Protein AF-A0A374PDP3-F1 (afdb_monomer_lite)

Organism: NCBI:txid154046

Structure (mmCIF, N/CA/C/O backbone):
data_AF-A0A374PDP3-F1
#
_entry.id   AF-A0A374PDP3-F1
#
loop_
_atom_site.group_PDB
_atom_site.id
_atom_site.type_symbol
_atom_site.label_atom_id
_atom_site.label_alt_id
_atom_site.label_comp_id
_atom_site.label_asym_id
_atom_site.label_entity_id
_atom_site.label_seq_id
_atom_site.pdbx_PDB_ins_code
_atom_site.Cartn_x
_atom_site.Cartn_y
_atom_site.Cartn_z
_atom_site.occupancy
_atom_site.B_iso_or_equiv
_atom_site.auth_seq_id
_atom_site.auth_comp_id
_atom_site.auth_asym_id
_atom_site.auth_atom_id
_atom_site.pdbx_PDB_model_num
ATOM 1 N N . MET A 1 1 ? -2.906 4.020 -3.966 1.00 86.62 1 MET A N 1
ATOM 2 C CA . MET A 1 1 ? -1.501 3.847 -4.393 1.00 86.62 1 MET A CA 1
ATOM 3 C C . MET A 1 1 ? -1.250 4.665 -5.650 1.00 86.62 1 MET A C 1
ATOM 5 O O . MET A 1 1 ? -2.139 4.749 -6.486 1.00 86.62 1 MET A O 1
ATOM 9 N N . GLU A 1 2 ? -0.083 5.280 -5.795 1.00 89.44 2 GLU A N 1
ATOM 10 C CA . GLU A 1 2 ? 0.347 5.951 -7.026 1.00 89.44 2 GLU A CA 1
ATOM 11 C C . GLU A 1 2 ? 1.557 5.216 -7.600 1.00 89.44 2 GLU A C 1
ATOM 13 O O . GLU A 1 2 ? 2.517 4.967 -6.880 1.00 89.44 2 GLU A O 1
ATOM 18 N N . LEU A 1 3 ? 1.508 4.873 -8.885 1.00 90.19 3 LEU A N 1
ATOM 19 C CA . LEU A 1 3 ? 2.613 4.262 -9.616 1.00 90.19 3 LEU A CA 1
ATOM 20 C C . LEU A 1 3 ? 3.216 5.299 -10.562 1.00 90.19 3 LEU A C 1
ATOM 22 O O . LEU A 1 3 ? 2.474 5.941 -11.307 1.00 90.19 3 LEU A O 1
ATOM 26 N N . THR A 1 4 ? 4.533 5.483 -10.520 1.00 89.62 4 THR A N 1
ATOM 27 C CA . THR A 1 4 ? 5.242 6.548 -11.236 1.00 89.62 4 THR A CA 1
ATOM 28 C C . THR A 1 4 ? 6.437 6.013 -12.021 1.00 89.62 4 THR A C 1
ATOM 30 O O . THR A 1 4 ? 7.218 5.228 -11.497 1.00 89.62 4 THR A O 1
ATOM 33 N N . ASN A 1 5 ? 6.606 6.493 -13.256 1.00 90.81 5 ASN A N 1
ATOM 34 C CA . ASN A 1 5 ? 7.805 6.318 -14.079 1.00 90.81 5 ASN A CA 1
ATOM 35 C C . ASN A 1 5 ? 8.021 7.580 -14.930 1.00 90.81 5 ASN A C 1
ATOM 37 O O . ASN A 1 5 ? 7.071 8.079 -15.531 1.00 90.81 5 ASN A O 1
ATOM 41 N N . ASN A 1 6 ? 9.246 8.116 -14.990 1.00 83.00 6 ASN A N 1
ATOM 42 C CA . ASN A 1 6 ? 9.625 9.235 -15.870 1.00 83.00 6 ASN A CA 1
ATOM 43 C C . ASN A 1 6 ? 8.595 10.388 -15.922 1.00 83.00 6 ASN A C 1
ATOM 45 O O . ASN A 1 6 ? 8.167 10.822 -16.992 1.00 83.00 6 ASN A O 1
ATOM 49 N N . ARG A 1 7 ? 8.195 10.892 -14.743 1.00 82.69 7 ARG A N 1
ATOM 50 C CA . ARG A 1 7 ? 7.200 11.973 -14.534 1.00 82.69 7 ARG A CA 1
ATOM 51 C C . ARG A 1 7 ? 5.748 11.635 -14.900 1.00 82.69 7 ARG A C 1
ATOM 53 O O . ARG A 1 7 ? 4.881 12.491 -14.742 1.00 82.69 7 ARG A O 1
ATOM 60 N N . ARG A 1 8 ? 5.458 10.418 -15.363 1.00 89.94 8 ARG A N 1
ATOM 61 C CA . ARG A 1 8 ? 4.090 9.916 -15.533 1.00 89.94 8 ARG A CA 1
ATOM 62 C C . ARG A 1 8 ? 3.665 9.188 -14.272 1.00 89.94 8 ARG A C 1
ATOM 64 O O . ARG A 1 8 ? 4.387 8.315 -13.804 1.00 89.94 8 ARG A O 1
ATOM 71 N N . THR A 1 9 ? 2.480 9.515 -13.771 1.00 91.31 9 THR A N 1
ATOM 72 C CA . THR A 1 9 ? 1.914 8.918 -12.560 1.00 91.31 9 THR A CA 1
ATOM 73 C C . THR A 1 9 ? 0.492 8.453 -12.829 1.00 91.31 9 THR A C 1
ATOM 75 O O . THR A 1 9 ? -0.284 9.157 -13.474 1.00 91.31 9 THR A O 1
ATOM 78 N N . VAL A 1 10 ? 0.131 7.285 -12.305 1.00 91.81 10 VAL A N 1
ATOM 79 C CA . VAL A 1 10 ? -1.238 6.767 -12.323 1.00 91.81 10 VAL A CA 1
ATOM 80 C C . VAL A 1 10 ? -1.659 6.339 -10.923 1.00 91.81 10 VAL A C 1
ATOM 82 O O . VAL A 1 10 ? -0.874 5.776 -10.161 1.00 91.81 10 VAL A O 1
ATOM 85 N N . ARG A 1 11 ? -2.915 6.617 -10.576 1.00 90.31 11 ARG A N 1
ATOM 86 C CA . ARG A 1 11 ? -3.518 6.183 -9.315 1.00 90.31 11 ARG A CA 1
ATOM 87 C C . ARG A 1 11 ? -4.136 4.806 -9.478 1.00 90.31 11 ARG A C 1
ATOM 89 O O . ARG A 1 11 ? -4.930 4.581 -10.386 1.00 90.31 11 ARG A O 1
ATOM 96 N N . ILE A 1 12 ? -3.800 3.920 -8.554 1.00 90.19 12 ILE A N 1
ATOM 97 C CA . ILE A 1 12 ? -4.379 2.592 -8.408 1.00 90.19 12 ILE A CA 1
ATOM 98 C C . ILE A 1 12 ? -5.088 2.570 -7.046 1.00 90.19 12 ILE A C 1
ATOM 100 O O . ILE A 1 12 ? -4.422 2.747 -6.013 1.00 90.19 12 ILE A O 1
ATOM 104 N N . PRO A 1 13 ? -6.424 2.425 -7.009 1.00 87.94 13 PRO A N 1
ATOM 105 C CA . PRO A 1 13 ? -7.136 2.254 -5.750 1.00 87.94 13 PRO A CA 1
ATOM 106 C C . PRO A 1 13 ? -6.696 0.942 -5.099 1.00 87.94 13 PRO A C 1
ATOM 108 O O . PRO A 1 13 ? -6.418 -0.025 -5.800 1.00 87.94 13 PRO A O 1
ATOM 111 N N . LEU A 1 14 ? -6.602 0.928 -3.771 1.00 85.88 14 LEU A N 1
ATOM 112 C CA . LEU A 1 14 ? -6.376 -0.294 -3.003 1.00 85.88 14 LEU A CA 1
ATOM 113 C C . LEU A 1 14 ? -7.674 -0.676 -2.264 1.00 85.88 14 LEU A C 1
ATOM 115 O O . LEU A 1 14 ? -8.415 0.232 -1.874 1.00 85.88 14 LEU A O 1
ATOM 119 N N . PRO A 1 15 ? -7.941 -1.975 -2.039 1.00 89.00 15 PRO A N 1
ATOM 120 C CA . PRO A 1 15 ? -7.151 -3.119 -2.505 1.00 89.00 15 PRO A CA 1
ATOM 121 C C . PRO A 1 15 ? -7.211 -3.305 -4.034 1.00 89.00 15 PRO A C 1
ATOM 123 O O . PRO A 1 15 ? -8.145 -2.848 -4.689 1.00 89.00 15 PRO A O 1
ATOM 126 N N . THR A 1 16 ? -6.197 -3.950 -4.613 1.00 92.56 16 THR A N 1
ATOM 127 C CA . THR A 1 16 ? -6.082 -4.184 -6.063 1.00 92.56 16 THR A CA 1
ATOM 128 C C . THR A 1 16 ? -5.502 -5.560 -6.395 1.00 92.56 16 THR A C 1
ATOM 130 O O . THR A 1 16 ? -5.044 -6.281 -5.512 1.00 92.56 16 THR A O 1
ATOM 133 N N . VAL A 1 17 ? -5.513 -5.917 -7.678 1.00 93.38 17 VAL A N 1
ATOM 134 C CA . VAL A 1 17 ? -4.977 -7.174 -8.226 1.00 93.38 17 VAL A CA 1
ATOM 135 C C . VAL A 1 17 ? -3.811 -6.901 -9.180 1.00 93.38 17 VAL A C 1
ATOM 137 O O . VAL A 1 17 ? -3.654 -5.776 -9.665 1.00 93.38 17 VAL A O 1
ATOM 140 N N . GLU A 1 18 ? -2.991 -7.917 -9.455 1.00 91.44 18 GLU A N 1
ATOM 141 C CA . GLU A 1 18 ? -1.782 -7.792 -10.283 1.00 91.44 18 GLU A CA 1
ATOM 142 C C . GLU A 1 18 ? -2.081 -7.263 -11.691 1.00 91.44 18 GLU A C 1
ATOM 144 O O . GLU A 1 18 ? -1.343 -6.424 -12.209 1.00 91.44 18 GLU A O 1
ATOM 149 N N . GLU A 1 19 ? -3.206 -7.650 -12.295 1.00 93.69 19 GLU A N 1
ATOM 150 C CA . GLU A 1 19 ? -3.588 -7.209 -13.639 1.00 93.69 19 GLU A CA 1
ATOM 151 C C . GLU A 1 19 ? -3.744 -5.686 -13.727 1.00 93.69 19 GLU A C 1
ATOM 153 O O . GLU A 1 19 ? -3.377 -5.066 -14.732 1.00 93.69 19 GLU A O 1
ATOM 158 N N . ASN A 1 20 ? -4.249 -5.057 -12.662 1.00 93.06 20 ASN A N 1
ATOM 159 C CA . ASN A 1 20 ? -4.382 -3.603 -12.597 1.00 93.06 20 ASN A CA 1
ATOM 160 C C . ASN A 1 20 ? -3.015 -2.916 -12.522 1.00 93.06 20 ASN A C 1
ATOM 162 O O . ASN A 1 20 ? -2.851 -1.828 -13.076 1.00 93.06 20 ASN A O 1
ATOM 166 N N . ILE A 1 21 ? -2.035 -3.548 -11.872 1.00 91.12 21 ILE A N 1
ATOM 167 C CA . ILE A 1 21 ? -0.663 -3.044 -11.775 1.00 91.12 21 ILE A CA 1
ATOM 168 C C . ILE A 1 21 ? 0.017 -3.136 -13.136 1.00 91.12 21 ILE A C 1
ATOM 170 O O . ILE A 1 21 ? 0.523 -2.130 -13.625 1.00 91.12 21 ILE A O 1
ATOM 174 N N . VAL A 1 22 ? -0.070 -4.286 -13.806 1.00 91.44 22 VAL A N 1
ATOM 175 C CA . VAL A 1 22 ? 0.478 -4.469 -15.160 1.00 91.44 22 VAL A CA 1
ATOM 176 C C . VAL A 1 22 ? -0.136 -3.466 -16.137 1.00 91.44 22 VAL A C 1
ATOM 178 O O . VAL A 1 22 ? 0.561 -2.853 -16.950 1.00 91.44 22 VAL A O 1
ATOM 181 N N . ARG A 1 23 ? -1.452 -3.239 -16.050 1.00 93.19 23 ARG A N 1
ATOM 182 C CA . ARG A 1 23 ? -2.126 -2.215 -16.856 1.00 93.19 23 ARG A CA 1
ATOM 183 C C . ARG A 1 23 ? -1.593 -0.815 -16.548 1.00 93.19 23 ARG A C 1
ATOM 185 O O . ARG A 1 23 ? -1.340 -0.051 -17.476 1.00 93.19 23 ARG A O 1
ATOM 192 N N . ALA A 1 24 ? -1.406 -0.485 -15.274 1.00 92.19 24 ALA A N 1
ATOM 193 C CA . ALA A 1 24 ? -0.858 0.794 -14.844 1.00 92.19 24 ALA A CA 1
ATOM 194 C C . ALA A 1 24 ? 0.588 1.012 -15.322 1.00 92.19 24 ALA A C 1
ATOM 196 O O . ALA A 1 24 ? 0.887 2.102 -15.807 1.00 92.19 24 ALA A O 1
ATOM 197 N N . GLN A 1 25 ? 1.445 -0.015 -15.274 1.00 91.38 25 GLN A N 1
ATOM 198 C CA . GLN A 1 25 ? 2.814 0.023 -15.808 1.00 91.38 25 GLN A CA 1
ATOM 199 C C . GLN A 1 25 ? 2.828 0.384 -17.297 1.00 91.38 25 GLN A C 1
ATOM 201 O O . GLN A 1 25 ? 3.536 1.302 -17.714 1.00 91.38 25 GLN A O 1
ATOM 206 N N . ARG A 1 26 ? 1.960 -0.260 -18.090 1.00 91.00 26 ARG A N 1
ATOM 207 C CA . ARG A 1 26 ? 1.796 0.059 -19.518 1.00 91.00 26 ARG A CA 1
ATOM 208 C C . ARG A 1 26 ? 1.351 1.507 -19.730 1.00 91.00 26 ARG A C 1
ATOM 210 O O . ARG A 1 26 ? 1.871 2.180 -20.615 1.00 91.00 26 ARG A O 1
ATOM 217 N N . CYS A 1 27 ? 0.430 2.017 -18.907 1.00 90.50 27 CYS A N 1
ATOM 218 C CA . CYS A 1 27 ? -0.035 3.406 -19.000 1.00 90.50 27 CYS A CA 1
ATOM 219 C C . CYS A 1 27 ? 1.083 4.431 -18.750 1.0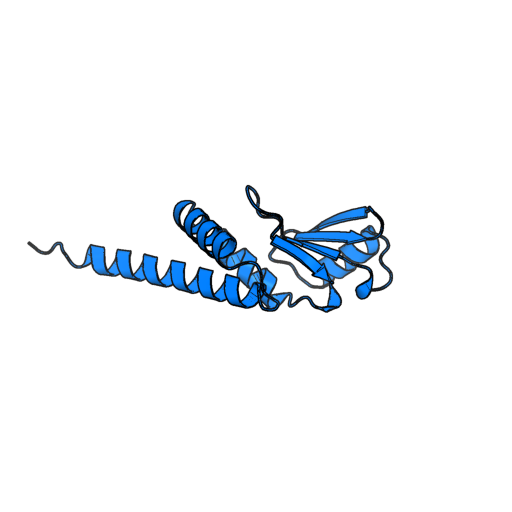0 90.50 27 CYS A C 1
ATOM 221 O O . CYS A 1 27 ? 1.110 5.484 -19.389 1.00 90.50 27 CYS A O 1
ATOM 223 N N . ILE A 1 28 ? 2.010 4.137 -17.836 1.00 91.62 28 ILE A N 1
ATOM 224 C CA . ILE A 1 28 ? 3.143 5.024 -17.527 1.00 91.62 28 ILE A CA 1
ATOM 225 C C . ILE A 1 28 ? 4.376 4.758 -18.403 1.00 91.62 28 ILE A C 1
ATOM 227 O O . ILE A 1 28 ? 5.372 5.460 -18.255 1.00 91.62 28 ILE A O 1
ATOM 231 N N . GLY A 1 29 ? 4.305 3.809 -19.344 1.00 88.50 29 GLY A N 1
ATOM 232 C CA . GLY A 1 29 ? 5.412 3.461 -20.240 1.00 88.50 29 GLY A CA 1
ATOM 233 C C . GLY A 1 29 ? 6.604 2.855 -19.502 1.00 88.50 29 GLY A C 1
ATOM 234 O O . GLY A 1 29 ? 7.743 3.186 -19.815 1.00 88.50 29 GLY A O 1
ATOM 235 N N . ALA A 1 30 ? 6.344 2.063 -18.460 1.00 88.88 30 ALA A N 1
ATOM 236 C CA . ALA A 1 30 ? 7.371 1.288 -17.781 1.00 88.88 30 ALA A CA 1
ATOM 237 C C . ALA A 1 30 ? 7.423 -0.124 -18.364 1.00 88.88 30 ALA A C 1
ATOM 239 O O . ALA A 1 30 ? 6.487 -0.906 -18.194 1.00 88.88 30 ALA A O 1
ATOM 240 N N . ASP A 1 31 ? 8.528 -0.426 -19.039 1.00 83.88 31 ASP A N 1
ATOM 241 C CA . ASP A 1 31 ? 8.753 -1.722 -19.686 1.00 83.88 31 ASP A CA 1
ATOM 242 C C . ASP A 1 31 ? 9.344 -2.752 -18.708 1.00 83.88 31 ASP A C 1
ATOM 244 O O . ASP A 1 31 ? 9.300 -3.956 -18.955 1.00 83.88 31 ASP A O 1
ATOM 248 N N . GLN A 1 32 ? 9.886 -2.269 -17.586 1.00 81.50 32 GLN A N 1
ATOM 249 C CA . GLN A 1 32 ? 10.484 -3.049 -16.505 1.00 81.50 32 GLN A CA 1
ATOM 250 C C . GLN A 1 32 ? 9.902 -2.622 -15.153 1.00 81.50 32 GLN A C 1
ATOM 252 O O . GLN A 1 32 ? 9.541 -1.459 -14.946 1.00 81.50 32 GLN A O 1
ATOM 257 N N . VAL A 1 33 ? 9.797 -3.572 -14.225 1.00 79.81 33 VAL A N 1
ATOM 258 C CA . VAL A 1 33 ? 9.176 -3.365 -12.906 1.00 79.81 33 VAL A CA 1
ATOM 259 C C . VAL A 1 33 ? 10.049 -2.452 -12.040 1.00 79.81 33 VAL A C 1
ATOM 261 O O . VAL A 1 33 ? 9.538 -1.575 -11.352 1.00 79.81 33 VAL A O 1
ATOM 264 N N . GLU A 1 34 ? 11.363 -2.582 -12.177 1.00 81.38 34 GLU A N 1
ATOM 265 C CA . GLU A 1 34 ? 12.423 -1.857 -11.472 1.00 81.38 34 GLU A CA 1
ATOM 266 C C . GLU A 1 34 ? 12.469 -0.360 -11.829 1.00 81.38 34 GLU A C 1
ATOM 268 O O . GLU A 1 34 ? 13.112 0.439 -11.152 1.00 81.38 34 GLU A O 1
ATOM 273 N N . GLN A 1 35 ? 11.791 0.041 -12.908 1.00 79.06 35 GLN A N 1
ATOM 274 C CA . GLN A 1 35 ? 11.647 1.445 -13.312 1.00 79.06 35 GLN A CA 1
ATOM 275 C C . GLN A 1 35 ? 10.469 2.135 -12.611 1.00 79.06 35 GLN A C 1
ATOM 277 O O . GLN A 1 35 ? 10.279 3.345 -12.756 1.00 79.06 35 GLN A O 1
ATOM 282 N N . CYS A 1 36 ? 9.637 1.372 -11.901 1.00 84.12 36 CYS A N 1
ATOM 283 C CA . CYS A 1 36 ? 8.409 1.869 -11.309 1.00 84.12 36 CYS A CA 1
ATOM 284 C C . CYS A 1 36 ? 8.592 2.202 -9.830 1.00 84.12 36 CYS A C 1
ATOM 286 O O . CYS A 1 36 ? 8.805 1.319 -9.001 1.00 84.12 36 CYS A O 1
ATOM 288 N N . LEU A 1 37 ? 8.356 3.467 -9.492 1.00 85.06 37 LEU A N 1
ATOM 289 C CA . LEU A 1 37 ? 8.250 3.921 -8.111 1.00 85.06 37 LEU A CA 1
ATOM 290 C C . LEU A 1 37 ? 6.793 3.914 -7.655 1.00 85.06 37 LEU A C 1
ATOM 292 O O . LEU A 1 37 ? 5.894 4.369 -8.367 1.00 85.06 37 LEU A O 1
ATOM 296 N N . ILE A 1 38 ? 6.562 3.455 -6.435 1.00 84.81 38 ILE A N 1
ATOM 297 C CA . ILE A 1 38 ? 5.274 3.481 -5.757 1.00 84.81 38 ILE A CA 1
ATOM 298 C C . ILE A 1 38 ? 5.282 4.580 -4.709 1.00 84.81 38 ILE A C 1
ATOM 300 O O . ILE A 1 38 ? 6.183 4.640 -3.879 1.00 84.81 38 ILE A O 1
ATOM 304 N N . LYS A 1 39 ? 4.215 5.377 -4.674 1.00 80.62 39 LYS A N 1
ATOM 305 C CA . LYS A 1 39 ? 3.880 6.241 -3.541 1.00 80.62 39 LYS A CA 1
ATOM 306 C C . LYS A 1 39 ? 2.589 5.765 -2.902 1.00 80.62 39 LYS A C 1
ATOM 308 O O . LYS A 1 39 ? 1.566 5.584 -3.571 1.00 80.62 39 LYS A O 1
ATOM 313 N N . LEU A 1 40 ? 2.615 5.585 -1.591 1.00 75.75 40 LEU A N 1
ATOM 314 C CA . LEU A 1 40 ? 1.411 5.340 -0.808 1.00 75.75 40 LEU A CA 1
ATOM 315 C C . LEU A 1 40 ? 0.916 6.678 -0.272 1.00 75.75 40 LEU A C 1
ATOM 317 O O . LEU A 1 40 ? 1.648 7.395 0.407 1.00 75.75 40 LEU A O 1
ATOM 321 N N . LYS A 1 41 ? -0.318 7.017 -0.643 1.00 67.44 41 LYS A N 1
ATOM 322 C CA . LYS A 1 41 ? -0.993 8.247 -0.247 1.00 67.44 41 LYS A CA 1
ATOM 323 C C . LYS A 1 41 ? -2.320 7.869 0.400 1.00 67.44 41 LYS A C 1
ATOM 325 O O . LYS A 1 41 ? -3.121 7.192 -0.254 1.00 67.44 41 LYS A O 1
ATOM 330 N N . ALA A 1 42 ? -2.518 8.278 1.649 1.00 62.94 42 ALA A N 1
ATOM 331 C CA . ALA A 1 42 ? -3.821 8.245 2.302 1.00 62.94 42 ALA A CA 1
ATOM 332 C C . ALA A 1 42 ? -4.617 9.518 1.931 1.00 62.94 42 ALA A C 1
ATOM 334 O O . ALA A 1 42 ? -4.005 10.500 1.498 1.00 62.94 42 ALA A O 1
ATOM 335 N N . PRO A 1 43 ? -5.962 9.502 2.013 1.00 52.62 43 PRO A N 1
ATOM 336 C CA . PRO A 1 43 ? -6.817 10.601 1.554 1.00 52.62 43 PRO A CA 1
ATOM 337 C C . PRO A 1 43 ? -6.450 11.969 2.143 1.00 52.62 43 PRO A C 1
ATOM 339 O O . PRO A 1 43 ? -6.426 12.938 1.384 1.00 52.62 43 PRO A O 1
ATOM 342 N N . ASP A 1 44 ? -6.039 12.013 3.415 1.00 53.91 44 ASP A N 1
ATOM 343 C CA . ASP A 1 44 ? -5.784 13.270 4.133 1.00 53.91 44 ASP A CA 1
ATOM 344 C C . ASP A 1 44 ? -4.355 13.408 4.697 1.00 53.91 44 ASP A C 1
ATOM 346 O O . ASP A 1 44 ? -3.965 14.495 5.123 1.00 53.91 44 ASP A O 1
ATOM 350 N N . TYR A 1 45 ? -3.520 12.359 4.624 1.00 53.06 45 TYR A N 1
ATOM 351 C CA . TYR A 1 45 ? -2.20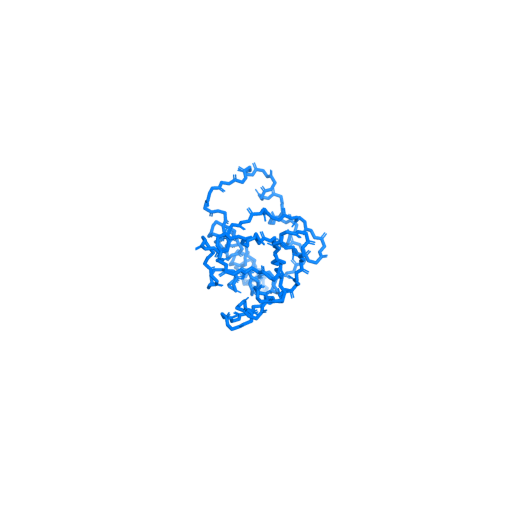2 12.342 5.273 1.00 53.06 45 TYR A CA 1
ATOM 352 C C . TYR A 1 45 ? -1.085 11.626 4.491 1.00 53.06 45 TYR A C 1
ATOM 354 O O . TYR A 1 45 ? -1.322 10.794 3.613 1.00 53.06 45 TYR A O 1
ATOM 362 N N . VAL A 1 46 ? 0.139 12.049 4.849 1.00 51.03 46 VAL A N 1
ATOM 363 C CA . VAL A 1 46 ? 1.508 11.530 4.632 1.00 51.03 46 VAL A CA 1
ATOM 364 C C . VAL A 1 46 ? 1.770 10.714 3.353 1.00 51.03 46 VAL A C 1
ATOM 366 O O . VAL A 1 46 ? 1.212 9.647 3.109 1.00 51.03 46 VAL A O 1
ATOM 369 N N . ILE A 1 47 ? 2.743 11.182 2.557 1.00 54.16 47 ILE A N 1
ATOM 370 C CA . ILE A 1 47 ? 3.450 10.330 1.590 1.00 54.16 47 ILE A CA 1
ATOM 371 C C . ILE A 1 47 ? 4.279 9.355 2.417 1.00 54.16 47 ILE A C 1
ATOM 373 O O . ILE A 1 47 ? 5.306 9.745 2.968 1.00 54.16 47 ILE A O 1
ATOM 377 N N . PHE A 1 48 ? 3.817 8.112 2.529 1.00 58.69 48 PHE A N 1
ATOM 378 C CA . PHE A 1 48 ? 4.430 7.163 3.458 1.00 58.69 48 PHE A CA 1
ATOM 379 C C . PHE A 1 48 ? 5.863 6.804 3.095 1.00 58.69 48 PHE A C 1
ATOM 381 O O . PHE A 1 48 ? 6.602 6.511 4.025 1.00 58.69 48 PHE A O 1
ATOM 388 N N . LYS A 1 49 ? 6.226 6.847 1.796 1.00 67.50 49 LYS A N 1
ATOM 389 C CA . LYS A 1 49 ? 7.581 6.741 1.203 1.00 67.50 49 LYS A CA 1
ATOM 390 C C . LYS A 1 49 ? 7.468 6.369 -0.276 1.00 67.50 49 LYS A C 1
ATOM 392 O O . LYS A 1 49 ? 6.389 6.011 -0.762 1.00 67.50 49 LYS A O 1
ATOM 397 N N . GLU A 1 50 ? 8.574 6.522 -0.995 1.00 73.94 50 GLU A N 1
ATOM 398 C CA . GLU A 1 50 ? 8.753 5.964 -2.334 1.00 73.94 50 GLU A CA 1
ATOM 399 C C . GLU A 1 50 ? 9.329 4.548 -2.203 1.00 73.94 50 GLU A C 1
ATOM 401 O O . GLU A 1 50 ? 10.393 4.368 -1.613 1.00 73.94 50 GLU A O 1
ATOM 406 N N . TYR A 1 51 ? 8.630 3.550 -2.740 1.00 76.88 51 TYR A N 1
ATOM 407 C CA . TYR A 1 51 ? 9.089 2.158 -2.797 1.00 76.88 51 TYR A CA 1
ATOM 408 C C . TYR A 1 51 ? 9.337 1.748 -4.247 1.00 76.88 51 TYR A C 1
ATOM 410 O O . TYR A 1 51 ? 8.696 2.284 -5.150 1.00 76.88 51 TYR A O 1
ATOM 418 N N . GLN A 1 52 ? 10.217 0.776 -4.479 1.00 83.12 52 GLN A N 1
ATOM 419 C CA . GLN A 1 52 ? 10.310 0.140 -5.793 1.00 83.12 52 GLN A CA 1
ATOM 420 C C . GLN A 1 52 ? 9.213 -0.917 -5.946 1.00 83.12 52 GLN A C 1
ATOM 422 O O . GLN A 1 52 ? 8.913 -1.644 -4.995 1.00 83.12 52 GLN A O 1
ATOM 427 N N . LEU A 1 53 ? 8.600 -1.004 -7.128 1.00 82.62 53 LEU A N 1
ATOM 428 C CA . LEU A 1 53 ? 7.499 -1.941 -7.373 1.00 82.62 53 LEU A CA 1
ATOM 429 C C . LEU A 1 53 ? 7.920 -3.416 -7.256 1.00 82.62 53 LEU A C 1
ATOM 431 O O . LEU A 1 53 ? 7.114 -4.235 -6.832 1.00 82.62 53 LEU A O 1
ATOM 435 N N . ASP A 1 54 ? 9.157 -3.765 -7.593 1.00 81.81 54 ASP A N 1
ATOM 436 C CA . ASP A 1 54 ? 9.684 -5.136 -7.513 1.00 81.81 54 ASP A CA 1
ATOM 437 C C . ASP A 1 54 ? 9.860 -5.622 -6.063 1.00 81.81 54 ASP A C 1
ATOM 439 O O . ASP A 1 54 ? 9.703 -6.805 -5.771 1.00 81.81 54 ASP A O 1
ATOM 443 N N . THR A 1 55 ? 10.111 -4.697 -5.136 1.00 78.38 55 THR A N 1
ATOM 444 C CA . THR A 1 55 ? 10.188 -4.963 -3.689 1.00 78.38 55 THR A CA 1
ATOM 445 C C . THR A 1 55 ? 8.821 -5.013 -2.996 1.00 78.38 55 THR A C 1
ATOM 447 O O . THR A 1 55 ? 8.729 -5.219 -1.785 1.00 78.38 55 THR A O 1
ATOM 450 N N . MET A 1 56 ? 7.736 -4.809 -3.744 1.00 79.44 56 MET A N 1
ATOM 451 C CA . MET A 1 56 ? 6.393 -4.679 -3.195 1.00 79.44 56 MET A CA 1
ATOM 452 C C . MET A 1 56 ? 5.774 -6.038 -2.847 1.00 79.44 56 MET A C 1
ATOM 454 O O . MET A 1 56 ? 5.610 -6.907 -3.699 1.00 79.44 56 MET A O 1
ATOM 458 N N . ASN A 1 57 ? 5.257 -6.165 -1.624 1.00 84.12 57 ASN A N 1
ATOM 459 C CA . ASN A 1 57 ? 4.324 -7.234 -1.274 1.00 84.12 57 ASN A CA 1
ATOM 460 C C . ASN A 1 57 ? 2.871 -6.740 -1.416 1.00 84.12 57 ASN A C 1
ATOM 462 O O . ASN A 1 57 ? 2.333 -6.079 -0.523 1.00 84.12 57 ASN A O 1
ATOM 466 N N . LEU A 1 58 ? 2.224 -7.068 -2.541 1.00 84.56 58 LEU A N 1
ATOM 467 C CA . LEU A 1 58 ? 0.847 -6.644 -2.837 1.00 84.56 58 LEU A CA 1
ATOM 468 C C . LEU A 1 58 ? -0.159 -7.113 -1.777 1.00 84.56 58 LEU A C 1
ATOM 470 O O . LEU A 1 58 ? -1.082 -6.378 -1.427 1.00 84.56 58 LEU A O 1
ATOM 474 N N . SER A 1 59 ? 0.028 -8.320 -1.240 1.00 84.25 59 SER A N 1
ATOM 475 C CA . SER A 1 59 ? -0.843 -8.861 -0.194 1.00 84.25 59 SER A CA 1
ATOM 476 C C . SER A 1 59 ? -0.790 -7.996 1.066 1.00 84.25 59 SER A C 1
ATOM 478 O O . SER A 1 59 ? -1.834 -7.673 1.636 1.00 84.25 59 SER A O 1
ATOM 480 N N . LEU A 1 60 ? 0.407 -7.561 1.473 1.00 80.88 60 LEU A N 1
ATOM 481 C CA . LEU A 1 60 ? 0.568 -6.645 2.604 1.00 80.88 60 LEU A CA 1
ATOM 482 C C . LEU A 1 60 ? -0.051 -5.274 2.320 1.00 80.88 60 LEU A C 1
ATOM 484 O O . LEU A 1 60 ? -0.735 -4.743 3.187 1.00 80.88 60 LEU A O 1
ATOM 488 N N . LEU A 1 61 ? 0.098 -4.726 1.110 1.00 81.25 61 LEU A N 1
ATOM 489 C CA . LEU A 1 61 ? -0.538 -3.450 0.753 1.00 81.25 61 LEU A CA 1
ATOM 490 C C . LEU A 1 61 ? -2.064 -3.515 0.752 1.00 81.25 61 LEU A C 1
ATOM 492 O O . LEU A 1 61 ? -2.727 -2.587 1.213 1.00 81.25 61 LEU A O 1
ATOM 496 N N . ASN A 1 62 ? -2.633 -4.604 0.240 1.00 85.38 62 ASN A N 1
AT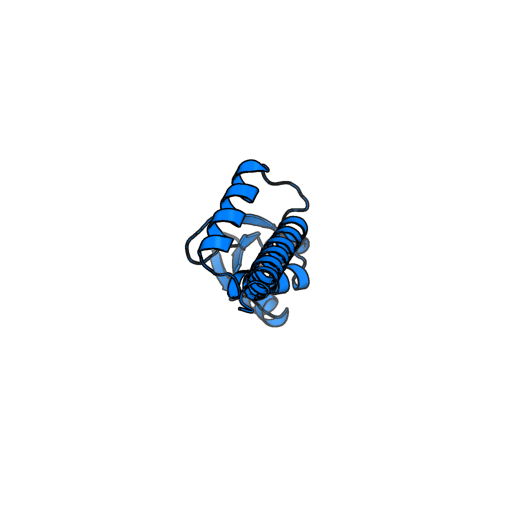OM 497 C CA . ASN A 1 62 ? -4.075 -4.812 0.263 1.00 85.38 62 ASN A CA 1
ATOM 498 C C . ASN A 1 62 ? -4.589 -4.965 1.695 1.00 85.38 62 ASN A C 1
ATOM 500 O O . ASN A 1 62 ? -5.626 -4.396 2.032 1.00 85.38 62 ASN A O 1
ATOM 504 N N . ARG A 1 63 ? -3.849 -5.687 2.548 1.00 80.56 63 ARG A N 1
ATOM 505 C CA . ARG A 1 63 ? -4.158 -5.793 3.977 1.00 80.56 63 ARG A CA 1
ATOM 506 C C . ARG A 1 63 ? -4.094 -4.426 4.652 1.00 80.56 63 ARG A C 1
ATOM 508 O O . ARG A 1 63 ? -5.051 -4.059 5.321 1.00 80.56 63 ARG A O 1
ATOM 515 N N . LEU A 1 64 ? -3.028 -3.661 4.416 1.00 77.88 64 LEU A N 1
ATOM 516 C CA . LEU A 1 64 ? -2.853 -2.303 4.928 1.00 77.88 64 LEU A CA 1
ATOM 517 C C . LEU A 1 64 ? -4.038 -1.409 4.552 1.00 77.88 64 LEU A C 1
ATOM 519 O O . LEU A 1 64 ? -4.649 -0.793 5.419 1.00 77.88 64 LEU A O 1
ATOM 523 N N . ALA A 1 65 ? -4.404 -1.377 3.270 1.00 78.88 65 ALA A N 1
ATOM 524 C CA . ALA A 1 65 ? -5.540 -0.592 2.800 1.00 78.88 65 ALA A CA 1
ATOM 525 C C . ALA A 1 65 ? -6.859 -1.035 3.448 1.00 78.88 65 ALA A C 1
ATOM 527 O O . ALA A 1 65 ? -7.675 -0.192 3.810 1.00 78.88 65 ALA A O 1
ATOM 528 N N . GLY A 1 66 ? -7.057 -2.345 3.617 1.00 77.88 66 GLY A N 1
ATOM 529 C CA . GLY A 1 66 ? -8.237 -2.896 4.275 1.00 77.88 66 GLY A CA 1
ATOM 530 C C . GLY A 1 66 ? -8.307 -2.589 5.771 1.00 77.88 66 GLY A C 1
ATOM 531 O O . GLY A 1 66 ? -9.405 -2.424 6.290 1.00 77.88 66 GLY A O 1
ATOM 532 N N . GLU A 1 67 ? -7.172 -2.512 6.468 1.00 73.62 67 GLU A N 1
ATOM 533 C CA . GLU A 1 67 ? -7.134 -2.087 7.870 1.00 73.62 67 GLU A CA 1
ATOM 534 C C . GLU A 1 67 ? -7.407 -0.584 7.993 1.00 73.62 67 GLU A C 1
ATOM 536 O O . GLU A 1 67 ? -8.289 -0.212 8.757 1.00 73.62 67 GLU A O 1
ATOM 541 N N . ILE A 1 68 ? -6.773 0.261 7.167 1.00 72.44 68 ILE A N 1
ATOM 542 C CA . ILE A 1 68 ? -7.023 1.715 7.143 1.00 72.44 68 ILE A CA 1
ATOM 543 C C . ILE A 1 68 ? -8.497 2.027 6.849 1.00 72.44 68 ILE A C 1
ATOM 545 O O . ILE A 1 68 ? -9.098 2.846 7.531 1.00 72.44 68 ILE A O 1
ATOM 549 N N . GLN A 1 69 ? -9.120 1.349 5.879 1.00 72.69 69 GLN A N 1
ATOM 550 C CA . GLN A 1 69 ? -10.540 1.558 5.547 1.00 72.69 69 GLN A CA 1
ATOM 551 C C . GLN A 1 69 ? -11.505 1.259 6.703 1.00 72.69 69 GLN A C 1
ATOM 553 O O . GLN A 1 69 ? -12.644 1.716 6.672 1.00 72.69 69 GLN A O 1
ATOM 558 N N . LYS A 1 70 ? -11.082 0.460 7.685 1.00 72.12 70 LYS A N 1
ATOM 559 C CA . LYS A 1 70 ? -11.887 0.098 8.858 1.00 72.12 70 LYS A CA 1
ATOM 560 C C . LYS A 1 70 ? -11.576 0.972 10.072 1.00 72.12 70 LYS A C 1
ATOM 562 O O . LYS A 1 70 ? -12.188 0.760 11.115 1.00 72.12 70 LYS A O 1
ATOM 567 N N . MET A 1 71 ? -10.608 1.884 9.975 1.00 69.88 71 MET A N 1
ATOM 568 C CA . MET A 1 71 ? -10.247 2.759 11.083 1.00 69.88 71 MET A CA 1
ATOM 569 C C . MET A 1 71 ? -11.241 3.901 11.226 1.00 69.88 71 MET A C 1
ATOM 571 O O . MET A 1 71 ? -11.702 4.489 10.250 1.00 69.88 71 MET A O 1
ATOM 575 N N . GLU A 1 72 ? -11.512 4.242 12.477 1.00 68.25 72 GLU A N 1
ATOM 576 C CA . GLU A 1 72 ? -12.107 5.519 12.845 1.00 68.25 72 GLU A CA 1
ATOM 577 C C . GLU A 1 72 ? -11.014 6.585 12.975 1.00 68.25 72 GLU A C 1
ATOM 579 O O . GLU A 1 72 ? -9.865 6.269 13.299 1.00 68.25 72 GLU A O 1
ATOM 584 N N . SER A 1 73 ? -11.382 7.853 12.790 1.00 66.44 73 SER A N 1
ATOM 585 C CA . SER A 1 73 ? -10.449 8.987 12.724 1.00 66.44 73 SER A CA 1
ATOM 586 C C . SER A 1 73 ? -9.518 9.119 13.940 1.00 66.44 73 SER A C 1
ATOM 588 O O . SER A 1 73 ? -8.354 9.462 13.787 1.00 66.44 73 SER A O 1
ATOM 590 N N . GLU A 1 74 ? -9.968 8.766 15.147 1.00 66.62 74 GLU A N 1
ATOM 591 C CA . GLU A 1 74 ? -9.116 8.807 16.350 1.00 66.62 74 GLU A CA 1
ATOM 592 C C . GLU A 1 74 ? -8.000 7.749 16.336 1.00 66.62 74 GLU A C 1
ATOM 594 O O . GLU A 1 74 ? -6.910 7.976 16.850 1.00 66.62 74 GLU A O 1
ATOM 599 N N . ALA A 1 75 ? -8.259 6.571 15.754 1.00 68.19 75 ALA A N 1
ATOM 600 C CA . ALA A 1 75 ? -7.235 5.533 15.619 1.00 68.19 75 ALA A CA 1
ATOM 601 C C . ALA A 1 75 ? -6.187 5.926 14.562 1.00 68.19 75 ALA A C 1
ATOM 603 O O . ALA A 1 75 ? -5.031 5.510 14.639 1.00 68.19 75 ALA A O 1
ATOM 604 N N . GLU A 1 76 ? -6.602 6.702 13.558 1.00 65.44 76 GLU A N 1
ATOM 605 C CA . GLU A 1 76 ? -5.736 7.216 12.499 1.00 65.44 76 GLU A CA 1
ATOM 606 C C . GLU A 1 76 ? -4.718 8.227 13.048 1.00 65.44 76 GLU A C 1
ATOM 608 O O . GLU A 1 76 ? -3.532 8.128 12.737 1.00 65.44 76 GLU A O 1
ATOM 613 N N . GLU A 1 77 ? -5.140 9.143 13.926 1.00 67.06 77 GLU A N 1
ATOM 614 C CA . GLU A 1 77 ? -4.237 10.103 14.578 1.00 67.06 77 GLU A CA 1
ATOM 615 C C . GLU A 1 77 ? -3.171 9.413 15.447 1.00 67.06 77 GLU A C 1
ATOM 617 O O . GLU A 1 77 ? -1.988 9.761 15.380 1.00 67.06 77 GLU A O 1
ATOM 622 N N . GLU A 1 78 ? -3.561 8.388 16.212 1.00 68.06 78 GLU A N 1
ATOM 623 C CA . GLU A 1 78 ? -2.641 7.595 17.039 1.00 68.06 78 GLU A CA 1
ATOM 624 C C . GLU A 1 78 ? -1.585 6.878 16.181 1.00 68.06 78 GLU A C 1
ATOM 626 O O . GLU A 1 78 ? -0.388 6.919 16.482 1.00 68.06 78 GLU A O 1
ATOM 631 N N . LEU A 1 79 ? -2.004 6.287 15.056 1.00 70.25 79 LEU A N 1
ATOM 632 C CA . LEU A 1 79 ? -1.097 5.657 14.098 1.00 70.25 79 LEU A CA 1
ATOM 633 C C . LEU A 1 79 ? -0.074 6.655 13.540 1.00 70.25 79 LEU A C 1
ATOM 635 O O . LEU A 1 79 ? 1.113 6.336 13.442 1.00 70.25 79 LEU A O 1
ATOM 639 N N . LEU A 1 80 ? -0.521 7.855 13.167 1.00 65.75 80 LEU A N 1
ATOM 640 C CA . LEU A 1 80 ? 0.351 8.893 12.619 1.00 65.75 80 LEU A CA 1
ATOM 641 C C . LEU A 1 80 ? 1.381 9.375 13.648 1.00 65.75 80 LEU A C 1
ATOM 643 O O . LEU A 1 80 ? 2.539 9.583 13.279 1.00 65.75 80 LEU A O 1
ATOM 647 N N . SER A 1 81 ? 0.994 9.494 14.922 1.00 66.31 81 SER A N 1
ATOM 648 C CA . SER A 1 81 ? 1.919 9.838 16.010 1.00 66.31 81 SER A CA 1
ATOM 649 C C . SER A 1 81 ? 3.025 8.790 16.143 1.00 66.31 81 SER A C 1
ATOM 651 O O . SER A 1 81 ? 4.207 9.128 16.120 1.00 66.31 81 SER A O 1
ATOM 653 N N . ILE A 1 82 ? 2.651 7.506 16.181 1.00 65.19 82 ILE A N 1
ATOM 654 C CA . ILE A 1 82 ? 3.599 6.389 16.319 1.00 65.19 82 ILE A CA 1
ATOM 655 C C . ILE A 1 82 ? 4.578 6.353 15.137 1.00 65.19 82 ILE A C 1
ATOM 657 O O . ILE A 1 82 ? 5.785 6.198 15.320 1.00 65.19 82 ILE A O 1
ATOM 661 N N . ILE A 1 83 ? 4.081 6.530 13.910 1.00 64.56 83 ILE A N 1
ATOM 662 C CA . ILE A 1 83 ? 4.926 6.522 12.707 1.00 64.56 83 ILE A CA 1
ATOM 663 C C . ILE A 1 83 ? 5.866 7.737 12.675 1.00 64.56 83 ILE A C 1
ATOM 665 O O . ILE A 1 83 ? 7.027 7.601 12.282 1.00 64.56 83 ILE A O 1
ATOM 669 N N . GLY A 1 84 ? 5.398 8.906 13.122 1.00 61.41 84 GLY A N 1
ATOM 670 C CA . GLY A 1 84 ? 6.214 10.114 13.238 1.00 61.41 84 GLY A CA 1
ATOM 671 C C . GLY A 1 84 ? 7.361 9.983 14.246 1.00 61.41 84 GLY A C 1
ATOM 672 O O . GLY A 1 84 ? 8.452 10.494 13.993 1.00 61.41 84 GLY A O 1
ATOM 673 N N . GLU A 1 85 ? 7.146 9.268 15.351 1.00 60.16 85 GLU A N 1
ATOM 674 C CA . GLU A 1 85 ? 8.144 9.057 16.409 1.00 60.16 85 GLU A CA 1
ATOM 675 C C . GLU A 1 85 ? 9.186 7.981 16.063 1.00 60.16 85 GLU A C 1
ATOM 677 O O . GLU A 1 85 ? 10.342 8.087 16.475 1.00 60.16 85 GLU A O 1
ATOM 682 N N . CYS A 1 86 ? 8.812 6.952 15.293 1.00 54.72 86 CYS A N 1
ATOM 683 C CA . CYS A 1 86 ? 9.673 5.788 15.053 1.00 54.72 86 CYS A CA 1
ATOM 684 C C . CYS A 1 86 ? 10.719 5.945 13.935 1.00 54.72 86 CYS A C 1
ATOM 686 O O . CYS A 1 86 ? 11.568 5.066 13.808 1.00 54.72 86 CYS A O 1
ATOM 688 N N . GLY A 1 87 ? 10.700 7.023 13.140 1.00 54.34 87 GLY A N 1
ATOM 689 C CA . GLY A 1 87 ? 11.744 7.295 12.140 1.00 54.34 87 GLY A CA 1
ATOM 690 C C . GLY A 1 87 ? 11.972 6.141 11.148 1.00 54.34 87 GLY A C 1
ATOM 691 O O . GLY A 1 87 ? 13.028 5.523 11.170 1.00 54.34 87 GLY A O 1
ATOM 692 N N . TYR A 1 88 ? 10.968 5.868 10.307 1.00 58.34 88 TYR A N 1
ATOM 693 C CA . TYR A 1 88 ? 10.931 4.985 9.119 1.00 58.34 88 TYR A CA 1
ATOM 694 C C . TYR A 1 88 ? 12.104 3.986 8.923 1.00 58.34 88 TYR A C 1
ATOM 696 O O . TYR A 1 88 ? 13.192 4.364 8.479 1.00 58.34 88 TYR A O 1
ATOM 704 N N . LEU A 1 89 ? 11.852 2.689 9.139 1.00 51.66 89 LEU A N 1
ATOM 705 C CA . LEU A 1 89 ? 12.806 1.580 8.956 1.00 51.66 89 LEU A CA 1
ATOM 706 C C . LEU A 1 89 ? 12.606 0.864 7.597 1.00 51.66 89 LEU A C 1
ATOM 708 O O . LEU A 1 89 ? 11.952 1.364 6.692 1.00 51.66 89 LEU A O 1
ATOM 712 N N . VAL A 1 90 ? 13.271 -0.268 7.353 1.00 50.69 90 VAL A N 1
ATOM 713 C CA . VAL A 1 90 ? 13.176 -1.020 6.077 1.00 50.69 90 VAL A CA 1
ATOM 714 C C . VAL A 1 90 ? 11.978 -1.991 6.072 1.00 50.69 90 VAL A C 1
ATOM 716 O O . VAL A 1 90 ? 11.450 -2.302 5.008 1.00 50.69 90 VAL A O 1
ATOM 719 N N . ASP A 1 91 ? 11.457 -2.347 7.252 1.00 59.56 91 ASP A N 1
ATOM 720 C CA . ASP A 1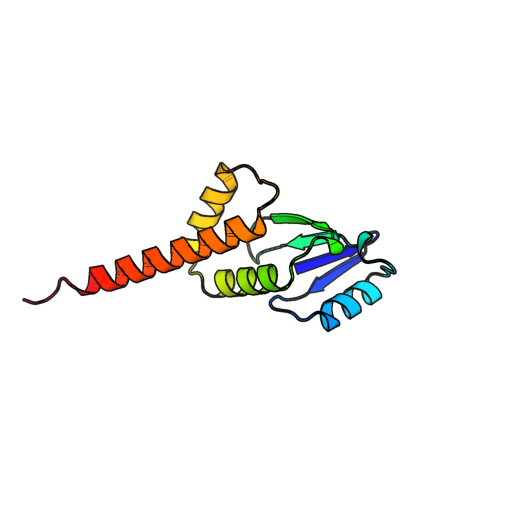 91 ? 10.312 -3.257 7.457 1.00 59.56 91 ASP A CA 1
ATOM 721 C C . ASP A 1 91 ? 8.964 -2.521 7.650 1.00 59.56 91 ASP A C 1
ATOM 723 O O . ASP A 1 91 ? 8.043 -3.011 8.310 1.00 59.56 91 ASP A O 1
ATOM 727 N N . ASP A 1 92 ? 8.843 -1.318 7.080 1.00 68.94 92 ASP A N 1
ATOM 728 C CA . ASP A 1 92 ? 7.758 -0.367 7.362 1.00 68.94 92 ASP A CA 1
ATOM 729 C C . ASP A 1 92 ? 6.352 -0.961 7.168 1.00 68.94 92 ASP A C 1
ATOM 731 O O . ASP A 1 92 ? 5.476 -0.776 8.007 1.00 68.94 92 ASP A O 1
ATOM 735 N N . LEU A 1 93 ? 6.103 -1.699 6.081 1.00 67.06 93 LEU A N 1
ATOM 736 C CA . LEU A 1 93 ? 4.745 -2.156 5.750 1.00 67.06 93 LEU A CA 1
ATOM 737 C C . LEU A 1 93 ? 4.206 -3.193 6.734 1.00 67.06 93 LEU A C 1
ATOM 739 O O . LEU A 1 93 ? 3.029 -3.150 7.096 1.00 67.06 93 LEU A O 1
ATOM 743 N N . GLU A 1 94 ? 5.052 -4.129 7.160 1.00 69.75 94 GLU A N 1
ATOM 744 C CA . GLU A 1 94 ? 4.647 -5.148 8.121 1.00 69.75 94 GLU A CA 1
ATOM 745 C C . GLU A 1 94 ? 4.482 -4.544 9.515 1.00 69.75 94 GLU A C 1
ATOM 747 O O . GLU A 1 94 ? 3.486 -4.831 10.183 1.00 69.75 94 GLU A O 1
ATOM 752 N N . PHE A 1 95 ? 5.404 -3.666 9.922 1.00 69.38 95 PHE A N 1
ATOM 753 C CA . PHE A 1 95 ? 5.283 -2.916 11.168 1.00 69.38 95 PHE A CA 1
ATOM 754 C C . PHE A 1 95 ? 3.965 -2.134 11.217 1.00 69.38 95 PHE A C 1
ATOM 756 O O . PHE A 1 95 ? 3.201 -2.287 12.167 1.00 69.38 95 PHE A O 1
ATOM 763 N N . ILE A 1 96 ? 3.638 -1.383 10.160 1.00 72.12 96 ILE A N 1
ATOM 764 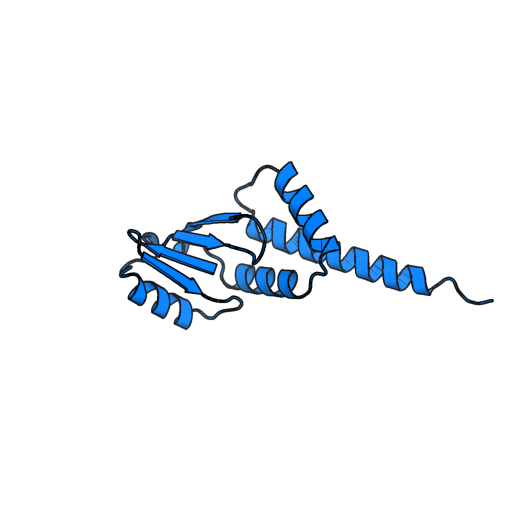C CA . ILE A 1 96 ? 2.392 -0.611 10.084 1.00 72.12 96 ILE A CA 1
ATOM 765 C C . ILE A 1 96 ? 1.175 -1.543 10.147 1.00 72.12 96 ILE A C 1
ATOM 767 O O . ILE A 1 96 ? 0.262 -1.292 10.930 1.00 72.12 96 ILE A O 1
ATOM 771 N N . CYS A 1 97 ? 1.164 -2.652 9.396 1.00 69.19 97 CYS A N 1
ATOM 772 C CA . CYS A 1 97 ? 0.061 -3.619 9.451 1.00 69.19 97 CYS A CA 1
ATOM 773 C C . CYS A 1 97 ? -0.154 -4.190 10.863 1.00 69.19 97 CYS A C 1
ATOM 775 O O . CYS A 1 97 ? -1.296 -4.346 11.293 1.00 69.19 97 CYS A O 1
ATOM 777 N N . ARG A 1 98 ? 0.927 -4.511 11.585 1.00 70.00 98 ARG A N 1
ATOM 778 C CA . ARG A 1 98 ? 0.855 -5.048 12.953 1.00 70.00 98 ARG A CA 1
ATOM 779 C C . ARG A 1 98 ? 0.389 -3.993 13.956 1.00 70.00 98 ARG A C 1
ATOM 781 O O . ARG A 1 98 ? -0.450 -4.299 14.798 1.00 70.00 98 ARG A O 1
ATOM 788 N N . THR A 1 99 ? 0.888 -2.763 13.850 1.00 69.50 99 THR A N 1
ATOM 789 C CA . THR A 1 99 ? 0.463 -1.639 14.699 1.00 69.50 99 THR A CA 1
ATOM 790 C C . THR A 1 99 ? -1.028 -1.358 14.522 1.00 69.50 99 THR A C 1
ATOM 792 O O . THR A 1 99 ? -1.753 -1.251 15.508 1.00 69.50 99 THR A O 1
ATOM 795 N N . LEU A 1 100 ? -1.512 -1.348 13.278 1.00 70.06 100 LEU A N 1
ATOM 796 C CA . LEU A 1 100 ? -2.933 -1.204 12.951 1.00 70.06 100 LEU A CA 1
ATOM 797 C C . LEU A 1 100 ? -3.804 -2.291 13.584 1.00 70.06 100 LEU A C 1
ATOM 799 O O . LEU A 1 100 ? -4.824 -2.004 14.211 1.00 70.06 100 LEU A O 1
ATOM 803 N N . GLU A 1 101 ? -3.386 -3.548 13.448 1.00 70.81 101 GLU A N 1
ATOM 804 C CA . GLU A 1 101 ? -4.095 -4.683 14.031 1.00 70.81 101 GLU A CA 1
ATOM 805 C C . GLU A 1 101 ? -4.144 -4.597 15.564 1.00 70.81 101 GLU A C 1
ATOM 807 O O . GLU A 1 101 ? -5.186 -4.866 16.164 1.00 70.81 101 GLU A O 1
ATOM 812 N N . HIS A 1 102 ? -3.053 -4.160 16.199 1.00 70.69 102 HIS A N 1
ATOM 813 C CA . HIS A 1 102 ? -2.979 -3.981 17.646 1.00 70.69 102 HIS A CA 1
ATOM 814 C C . HIS A 1 102 ? -3.892 -2.854 18.150 1.00 70.69 102 HIS A C 1
ATOM 816 O O . HIS A 1 102 ? -4.638 -3.070 19.106 1.00 70.69 102 HIS A O 1
ATOM 822 N N . ILE A 1 103 ? -3.904 -1.691 17.484 1.00 69.25 103 ILE A N 1
ATOM 823 C CA . ILE A 1 103 ? -4.820 -0.580 17.808 1.00 69.25 103 ILE A CA 1
ATOM 824 C C . ILE A 1 103 ? -6.274 -1.067 17.738 1.00 69.25 103 ILE A C 1
ATOM 826 O O . ILE A 1 103 ? -7.056 -0.844 18.665 1.00 69.25 103 ILE A O 1
ATOM 830 N N . ARG A 1 104 ? -6.629 -1.818 16.686 1.00 68.00 104 ARG A N 1
ATOM 831 C CA . ARG A 1 104 ? -7.975 -2.385 16.525 1.00 68.00 104 ARG A CA 1
ATOM 832 C C . ARG A 1 104 ? -8.340 -3.359 17.648 1.00 68.00 104 ARG A C 1
ATOM 834 O O . ARG A 1 104 ? -9.440 -3.279 18.190 1.00 68.00 104 ARG A O 1
ATOM 841 N N . ILE A 1 105 ? -7.441 -4.286 17.989 1.00 71.31 105 ILE A N 1
ATOM 842 C CA . ILE A 1 105 ? -7.674 -5.274 19.056 1.00 71.31 105 ILE A CA 1
ATOM 843 C C . ILE A 1 105 ? -7.854 -4.574 20.404 1.00 71.31 105 ILE A C 1
ATOM 845 O O . ILE A 1 105 ? -8.790 -4.903 21.132 1.00 71.31 105 ILE A O 1
ATOM 849 N N . ASN A 1 106 ? -7.008 -3.596 20.723 1.00 68.62 106 ASN A N 1
ATOM 850 C CA . ASN A 1 106 ? -7.091 -2.870 21.987 1.00 68.62 106 ASN A CA 1
ATOM 851 C C . ASN A 1 106 ? -8.399 -2.087 22.107 1.00 68.62 106 ASN A C 1
ATOM 853 O O . ASN A 1 106 ? -9.050 -2.170 23.147 1.00 68.62 106 ASN A O 1
ATOM 857 N N . LYS A 1 107 ? -8.843 -1.405 21.043 1.00 65.50 107 LYS A N 1
ATOM 858 C CA . LYS A 1 107 ? -10.151 -0.731 21.037 1.00 65.50 107 LYS A CA 1
ATOM 859 C C . LYS A 1 107 ? -11.305 -1.716 21.236 1.00 65.50 107 LYS A C 1
ATOM 861 O O . LYS A 1 107 ? -12.112 -1.522 22.141 1.00 65.50 107 LYS A O 1
ATOM 866 N N . ALA A 1 108 ? -11.325 -2.826 20.495 1.00 64.31 108 ALA A N 1
ATOM 867 C CA . ALA A 1 108 ? -12.359 -3.853 20.646 1.00 64.31 108 ALA A CA 1
ATOM 868 C C . ALA A 1 108 ? -12.392 -4.460 22.065 1.00 64.31 108 ALA A C 1
ATOM 870 O O . ALA A 1 108 ? -13.460 -4.760 22.600 1.00 64.31 108 ALA A O 1
ATOM 871 N N . GLN A 1 109 ? -11.228 -4.625 22.705 1.00 60.75 109 GLN A N 1
ATOM 872 C CA . GLN A 1 109 ? -11.132 -5.085 24.092 1.00 60.75 109 GLN A CA 1
ATOM 873 C C . GLN A 1 109 ? -11.609 -4.030 25.098 1.00 60.75 109 GLN A C 1
ATOM 875 O O . GLN A 1 109 ? -12.262 -4.392 26.077 1.00 60.75 109 GLN A O 1
ATOM 880 N N . ILE A 1 110 ? -11.320 -2.745 24.875 1.00 60.41 110 ILE A N 1
ATOM 881 C CA . ILE A 1 110 ? -11.814 -1.642 25.712 1.00 60.41 110 ILE A CA 1
ATOM 882 C C . ILE A 1 110 ? -13.340 -1.532 25.609 1.00 60.41 110 ILE A C 1
ATOM 884 O O . ILE A 1 110 ? -14.003 -1.411 26.635 1.00 60.41 110 ILE A O 1
ATOM 888 N N . GLU A 1 111 ? -13.915 -1.658 24.413 1.00 58.50 111 GLU A N 1
ATOM 889 C CA . GLU A 1 111 ? -15.369 -1.657 24.206 1.00 58.50 111 GLU A CA 1
ATOM 890 C C . GLU A 1 111 ? -16.050 -2.869 24.863 1.00 58.50 111 GLU A C 1
ATOM 892 O O . GLU A 1 111 ? -17.036 -2.712 25.590 1.00 58.50 111 GLU A O 1
ATOM 897 N N . CYS A 1 112 ? -15.489 -4.075 24.694 1.00 57.25 112 CYS A N 1
ATOM 898 C CA . CYS A 1 112 ? -15.991 -5.288 25.351 1.00 57.25 112 CYS A CA 1
ATOM 899 C C . CYS A 1 112 ? -15.901 -5.211 26.884 1.00 57.25 1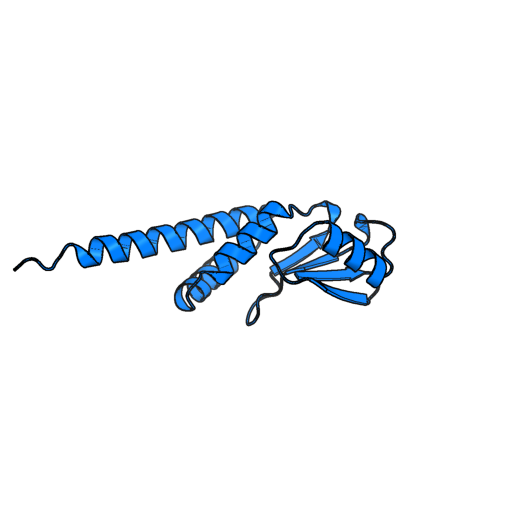12 CYS A C 1
ATOM 901 O O . CYS A 1 112 ? -16.831 -5.617 27.583 1.00 57.25 112 CYS A O 1
ATOM 903 N N . ASN A 1 113 ? -14.805 -4.673 27.426 1.00 57.66 113 ASN A N 1
ATOM 904 C CA . ASN A 1 113 ? -14.619 -4.541 28.873 1.00 57.66 113 ASN A CA 1
ATOM 905 C C . ASN A 1 113 ? -15.409 -3.361 29.465 1.00 57.66 113 ASN A C 1
ATOM 907 O O . ASN A 1 113 ? -15.821 -3.423 30.625 1.00 57.66 113 ASN A O 1
ATOM 911 N N . GLY A 1 114 ? -15.675 -2.317 28.676 1.00 48.69 114 GLY A N 1
ATOM 912 C CA . GLY A 1 114 ? -16.534 -1.191 29.040 1.00 48.69 114 GLY A CA 1
ATOM 913 C C . GLY A 1 114 ? -18.014 -1.572 29.141 1.00 48.69 114 GLY A C 1
ATOM 914 O O . GLY A 1 114 ? -18.724 -1.052 30.000 1.00 48.69 114 GLY A O 1
ATOM 915 N N . GLN A 1 115 ? -18.478 -2.545 28.348 1.00 46.97 115 GLN A N 1
ATOM 916 C CA . GLN A 1 115 ? -19.847 -3.073 28.436 1.00 46.97 115 GLN A CA 1
ATOM 917 C C . GLN A 1 115 ? -20.072 -4.041 29.613 1.00 46.97 115 GLN A C 1
ATOM 919 O O . GLN A 1 115 ? -21.218 -4.294 29.988 1.00 46.97 115 GLN A O 1
ATOM 924 N N . MET A 1 116 ? -19.015 -4.549 30.259 1.00 45.16 116 MET A N 1
ATOM 925 C CA . MET A 1 116 ? -19.127 -5.496 31.382 1.00 45.16 116 MET A CA 1
ATOM 926 C C . MET A 1 116 ? -19.343 -4.852 32.765 1.00 45.16 116 MET A C 1
ATOM 928 O O . MET A 1 116 ? -19.293 -5.550 33.778 1.00 45.16 116 MET A O 1
ATOM 932 N N . ARG A 1 117 ? -19.614 -3.542 32.850 1.00 44.41 117 ARG A N 1
ATOM 933 C CA . ARG A 1 117 ? -19.857 -2.848 34.131 1.00 44.41 117 ARG A CA 1
ATOM 934 C C . ARG A 1 117 ? -21.150 -2.037 34.178 1.00 44.41 117 ARG A C 1
ATOM 936 O O . ARG A 1 117 ? -21.148 -0.914 34.654 1.00 44.41 117 ARG A O 1
ATOM 943 N N . LEU A 1 118 ? -22.273 -2.628 33.777 1.00 45.06 118 LEU A N 1
ATOM 944 C CA . LEU A 1 118 ? -23.595 -2.202 34.255 1.00 45.06 118 LEU A CA 1
ATOM 945 C C . LEU A 1 118 ? -24.499 -3.427 34.454 1.00 45.06 118 LEU A C 1
ATOM 947 O O . LEU A 1 118 ? -25.369 -3.733 33.643 1.00 45.06 118 LEU A O 1
ATOM 951 N N . LYS A 1 119 ? -24.305 -4.134 35.569 1.00 35.78 119 LYS A N 1
ATOM 952 C CA . LYS A 1 119 ? -25.394 -4.865 36.225 1.00 35.78 119 LYS A CA 1
ATOM 953 C C . LYS A 1 119 ? -25.473 -4.392 37.675 1.00 35.78 119 LYS A C 1
ATOM 955 O O . LYS A 1 119 ? -24.672 -4.830 38.490 1.00 35.78 119 LYS A O 1
ATOM 960 N N . ILE A 1 120 ? -26.382 -3.423 37.843 1.00 39.97 120 ILE A N 1
ATOM 961 C CA . ILE A 1 120 ? -27.266 -3.100 38.982 1.00 39.97 120 ILE A CA 1
ATOM 962 C C . ILE A 1 120 ? -26.722 -3.446 40.368 1.00 39.97 120 ILE A C 1
ATOM 964 O O . ILE A 1 120 ? -26.635 -4.653 40.679 1.00 39.97 120 ILE A O 1
#

Radius of gyration: 17.5 Å; chains: 1; bounding box: 40×22×59 Å

Foldseek 3Di:
DWKAAPHDIDDDDPPDDPVVVVVRCVVRVNPDQQRIWDFDDDPPDDRLDTDRRVPDDSVLVNLLNVLVVPDDPVLVVVLVVVSVPPPDDPCPSVVSSVSSVVSVVVVVVCVVVVVVPDDD

Secondary structure (DSSP, 8-state):
-EEEETTEEEE--SS--HHHHHHHHHHHT-SSGGG-EEEEE-SSS-EEEEEEGGG--HHHHHHHHHHHTT--HHHHHHHHHHHHHHT--SSHHHHHHHHHHHHHHHHHHHHHHHTTS---

pLDDT: mean 73.34, std 14.02, range [35.78, 93.69]

Sequence (120 aa):
MELTNNRRTVRIPLPTVEENIVRAQRCIGADQVEQCLIKLKAPDYVIFKEYQLDTMNLSLLNRLAGEIQKMESEAEEELLSIIGECGYLVDDLEFICRTLEHIRINKAQIECNGQMRLKI